Protein AF-A0A7W3QQC9-F1 (afdb_monomer)

Organism: Actinomadura namibiensis (NCBI:txid182080)

Foldseek 3Di:
DDDDDDPPPPPDPDPPQPQDFDLAFAPDDPVLRVQQLVLVVVLCVVLVQDDAWKWWDDDRRSVNDDPQDATEIEGEDEPVSLVVLLVVLLVPPDPPDPVNVVSCCCCPQFQKDWQVSSDDVSVVSCCVRHVVSGSHHYTYIYGHVVGNNNDDDIGTRD

pLDDT: mean 89.12, std 17.31, range [36.44, 98.69]

Mean predicted aligned error: 7.4 Å

Nearest PDB structures (foldseek):
  8xeh-assembly1_E  TM=6.217E-01  e=8.148E-02  Legionella pneumophila
  7bxo-assembly1_A  TM=5.632E-01  e=8.148E-02  Shewanella oneidensis MR-1
  5lpa-assembly1_A  TM=5.806E-01  e=2.074E-01  Salmonella enterica subsp. enterica serovar Typhimurium
  5luh-assembly1_A  TM=5.788E-01  e=4.662E-01  Salmonella enterica subsp. enterica serovar Typhimurium
  3jz0-assembly1_B  TM=4.816E-01  e=1.431E+00  Enterococcus faecium

Radius of gyration: 20.08 Å; Cα contacts (8 Å, |Δi|>4): 225; chains: 1; bounding box: 39×51×70 Å

Solvent-accessible surface area (backbone atoms only — not comparable to full-atom values): 9165 Å² total; per-residue (Å²): 138,87,80,88,75,81,97,77,84,75,84,65,89,66,79,78,81,78,55,67,74,41,94,60,42,61,86,51,54,74,68,50,44,57,51,43,49,52,31,53,57,47,45,40,59,76,62,69,50,79,84,57,53,40,29,35,32,62,43,20,29,47,67,70,49,56,95,88,45,55,45,38,36,36,39,34,24,52,69,68,64,41,49,58,50,49,50,61,32,48,75,75,34,60,86,91,35,71,65,35,55,52,50,52,47,33,44,72,71,33,25,38,47,47,47,75,56,66,36,70,67,46,47,51,50,44,38,67,51,42,48,78,60,42,93,47,54,71,43,50,31,40,30,24,63,81,24,77,68,56,66,80,79,65,43,76,60,126

Structure (mmCIF, N/CA/C/O backbone):
data_AF-A0A7W3QQC9-F1
#
_entry.id   AF-A0A7W3QQC9-F1
#
loop_
_atom_site.group_PDB
_atom_site.id
_atom_site.type_symbol
_atom_site.label_atom_id
_atom_site.label_alt_id
_atom_site.label_comp_id
_atom_site.label_asym_id
_atom_site.label_entity_id
_atom_site.label_seq_id
_atom_site.pdbx_PDB_ins_code
_atom_site.Cartn_x
_atom_site.Cartn_y
_atom_site.Cartn_z
_atom_site.occupancy
_atom_site.B_iso_or_equiv
_atom_site.auth_seq_id
_atom_site.auth_comp_id
_atom_site.auth_asym_id
_atom_site.auth_atom_id
_atom_site.pdbx_PDB_model_num
ATOM 1 N N . MET A 1 1 ? 13.550 -39.881 53.789 1.00 38.78 1 MET A N 1
ATOM 2 C CA . MET A 1 1 ? 13.763 -38.432 53.573 1.00 38.78 1 MET A CA 1
ATOM 3 C C . MET A 1 1 ? 13.268 -38.068 52.181 1.00 38.78 1 MET A C 1
ATOM 5 O O . MET A 1 1 ? 13.975 -38.292 51.209 1.00 38.78 1 MET A O 1
ATOM 9 N N . GLY A 1 2 ? 12.021 -37.604 52.074 1.00 42.19 2 GLY A N 1
ATOM 10 C CA . GLY A 1 2 ? 11.450 -37.128 50.814 1.00 42.19 2 GLY A CA 1
ATOM 11 C C . GLY A 1 2 ? 11.722 -35.637 50.660 1.00 42.19 2 GLY A C 1
ATOM 12 O O . GLY A 1 2 ? 11.181 -34.845 51.427 1.00 42.19 2 GLY A O 1
ATOM 13 N N . LEU A 1 3 ? 12.566 -35.256 49.700 1.00 42.38 3 LEU A N 1
ATOM 14 C CA . LEU A 1 3 ? 12.753 -33.853 49.344 1.00 42.38 3 LEU A CA 1
ATOM 15 C C . LEU A 1 3 ? 11.785 -33.476 48.221 1.00 42.38 3 LEU A C 1
ATOM 17 O O . LEU A 1 3 ? 11.959 -33.851 47.061 1.00 42.38 3 LEU A O 1
ATOM 21 N N . PHE A 1 4 ? 10.779 -32.697 48.607 1.00 43.56 4 PHE A N 1
ATOM 22 C CA . PHE A 1 4 ? 10.039 -31.782 47.747 1.00 43.56 4 PHE A CA 1
ATOM 23 C C . PHE A 1 4 ? 11.001 -31.022 46.815 1.00 43.56 4 PHE A C 1
ATOM 25 O O . PHE A 1 4 ? 11.953 -30.393 47.277 1.00 43.56 4 PHE A O 1
ATOM 32 N N . ARG A 1 5 ? 10.721 -31.018 45.507 1.00 42.25 5 ARG A N 1
ATOM 33 C CA . ARG A 1 5 ? 11.266 -30.025 44.568 1.00 42.25 5 ARG A CA 1
ATOM 34 C C . ARG A 1 5 ? 10.088 -29.277 43.925 1.00 42.25 5 ARG A C 1
ATOM 36 O O . ARG A 1 5 ? 9.126 -29.928 43.520 1.00 42.25 5 ARG A O 1
ATOM 43 N N . PRO A 1 6 ? 10.116 -27.933 43.887 1.00 40.28 6 PRO A N 1
ATOM 44 C CA . PRO A 1 6 ? 8.939 -27.107 43.627 1.00 40.28 6 PRO A CA 1
ATOM 45 C C . PRO A 1 6 ? 8.485 -27.123 42.158 1.00 40.28 6 PRO A C 1
ATOM 47 O O . PRO A 1 6 ? 9.277 -27.287 41.230 1.00 40.28 6 PRO A O 1
ATOM 50 N N . ILE A 1 7 ? 7.180 -26.903 41.975 1.00 44.91 7 ILE A N 1
ATOM 51 C CA . ILE A 1 7 ? 6.398 -26.897 40.725 1.00 44.91 7 ILE A CA 1
ATOM 52 C C . ILE A 1 7 ? 6.708 -25.639 39.885 1.00 44.91 7 ILE A C 1
ATOM 54 O O . ILE A 1 7 ? 5.836 -24.818 39.625 1.00 44.91 7 ILE A O 1
ATOM 58 N N . ALA A 1 8 ? 7.962 -25.431 39.481 1.00 46.94 8 ALA A N 1
ATOM 59 C CA . ALA A 1 8 ? 8.376 -24.160 38.873 1.00 46.94 8 ALA A CA 1
ATOM 60 C C . ALA A 1 8 ? 9.029 -24.275 37.489 1.00 46.94 8 ALA A C 1
ATOM 62 O O . ALA A 1 8 ? 9.718 -23.351 37.077 1.00 46.94 8 ALA A O 1
ATOM 63 N N . ASN A 1 9 ? 8.833 -25.370 36.743 1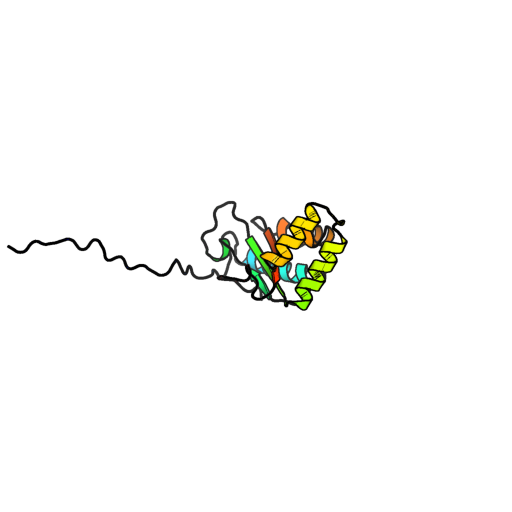.00 44.72 9 ASN A N 1
ATOM 64 C CA . ASN A 1 9 ? 9.452 -25.476 35.413 1.00 44.72 9 ASN A CA 1
ATOM 65 C C . ASN A 1 9 ? 8.639 -26.250 34.364 1.00 44.72 9 ASN A C 1
ATOM 67 O O . ASN A 1 9 ? 9.184 -27.007 33.566 1.00 44.72 9 ASN A O 1
ATOM 71 N N . TRP A 1 10 ? 7.318 -26.052 34.352 1.00 36.44 10 TRP A N 1
ATOM 72 C CA . TRP A 1 10 ? 6.429 -26.649 33.344 1.00 36.44 10 TRP A CA 1
ATOM 73 C C . TRP A 1 10 ? 5.349 -25.685 32.832 1.00 36.44 10 TRP A C 1
ATOM 75 O O . TRP A 1 10 ? 4.243 -26.086 32.469 1.00 36.44 10 TRP A O 1
ATOM 85 N N . LEU A 1 11 ? 5.687 -24.397 32.719 1.00 38.81 11 LEU A N 1
ATOM 86 C CA . LEU A 1 11 ? 5.023 -23.535 31.741 1.00 38.81 11 LEU A CA 1
ATOM 87 C C . LEU A 1 11 ? 5.494 -23.981 30.357 1.00 38.81 11 LEU A C 1
ATOM 89 O O . LEU A 1 11 ? 6.501 -23.525 29.821 1.00 38.81 11 LEU A O 1
ATOM 93 N N . LYS A 1 12 ? 4.757 -24.969 29.842 1.00 42.25 12 LYS A N 1
ATOM 94 C CA . LYS A 1 12 ? 4.678 -25.377 28.444 1.00 42.25 12 LYS A CA 1
ATOM 95 C C . LYS A 1 12 ? 5.072 -24.221 27.529 1.00 42.25 12 LYS A C 1
ATOM 97 O O . LYS A 1 12 ? 4.480 -23.147 27.609 1.00 42.25 12 LYS A O 1
ATOM 102 N N . LYS A 1 13 ? 5.996 -24.504 26.606 1.00 44.00 13 LYS A N 1
ATOM 103 C CA . LYS A 1 13 ? 6.090 -23.841 25.302 1.00 44.00 13 LYS A CA 1
ATOM 104 C C . LYS A 1 13 ? 4.676 -23.728 24.727 1.00 44.00 13 LYS A C 1
ATOM 106 O O . LYS A 1 13 ? 4.177 -24.664 24.105 1.00 44.00 13 LYS A O 1
ATOM 111 N N . MET A 1 14 ? 4.004 -22.617 25.004 1.00 40.38 14 MET A N 1
ATOM 112 C CA . MET A 1 14 ? 2.775 -22.271 24.321 1.00 40.38 14 MET A CA 1
ATOM 113 C C . MET A 1 14 ? 3.169 -21.888 22.893 1.00 40.38 14 MET A C 1
ATOM 115 O O . MET A 1 14 ? 4.168 -21.186 22.712 1.00 40.38 14 MET A O 1
ATOM 119 N N . PRO A 1 15 ? 2.445 -22.358 21.865 1.00 44.75 15 PRO A N 1
ATOM 120 C CA . PRO A 1 15 ? 2.619 -21.824 20.525 1.00 44.75 15 PRO A CA 1
ATOM 121 C C . PRO A 1 15 ? 2.429 -20.306 20.584 1.00 44.75 15 PRO A C 1
ATOM 123 O O . PRO A 1 15 ? 1.501 -19.831 21.240 1.00 44.75 15 PRO A O 1
ATOM 126 N N . ALA A 1 16 ? 3.340 -19.577 19.937 1.00 48.81 16 ALA A N 1
ATOM 127 C CA . ALA A 1 16 ? 3.358 -18.122 19.869 1.00 48.81 16 ALA A CA 1
ATOM 128 C C . ALA A 1 16 ? 1.940 -17.557 19.660 1.00 48.81 16 ALA A C 1
ATOM 130 O O . ALA A 1 16 ? 1.253 -17.918 18.701 1.00 48.81 16 ALA A O 1
ATOM 131 N N . ASP A 1 17 ? 1.494 -16.778 20.647 1.00 44.72 17 ASP A N 1
ATOM 132 C CA . ASP A 1 17 ? 0.549 -15.666 20.536 1.00 44.72 17 ASP A CA 1
ATOM 133 C C . ASP A 1 17 ? -0.374 -15.647 19.299 1.00 44.72 17 ASP A C 1
ATOM 135 O O . ASP A 1 17 ? -0.351 -14.744 18.461 1.00 44.72 17 ASP A O 1
ATOM 139 N N . ARG A 1 18 ? -1.314 -16.592 19.208 1.00 52.75 18 ARG A N 1
ATOM 140 C CA . ARG A 1 18 ? -2.461 -16.430 18.302 1.00 52.75 18 ARG A CA 1
ATOM 141 C C . ARG A 1 18 ? -3.423 -15.392 18.878 1.00 52.75 18 ARG A C 1
ATOM 143 O O . ARG A 1 18 ? -4.520 -15.730 19.314 1.00 52.75 18 ARG A O 1
ATOM 150 N N . HIS A 1 19 ? -3.015 -14.124 18.894 1.00 55.09 19 HIS A N 1
ATOM 151 C CA . HIS A 1 19 ? -3.941 -13.027 19.129 1.00 55.09 19 HIS A CA 1
ATOM 152 C C . HIS A 1 19 ? -5.049 -13.111 18.067 1.00 55.09 19 HIS A C 1
ATOM 154 O O . HIS A 1 19 ? -4.739 -13.135 16.869 1.00 55.09 19 HIS A O 1
ATOM 160 N N . PRO A 1 20 ? -6.330 -13.206 18.467 1.00 68.50 20 PRO A N 1
ATOM 161 C CA . PRO A 1 20 ? -7.421 -13.282 17.510 1.00 68.50 20 PRO A CA 1
ATOM 162 C C . PRO A 1 20 ? -7.431 -12.012 16.656 1.00 68.50 20 PRO A C 1
ATOM 164 O O . PRO A 1 20 ? -7.308 -10.900 17.172 1.00 68.50 20 PRO A O 1
ATOM 167 N N . VAL A 1 21 ? -7.575 -12.182 15.339 1.00 78.69 21 VAL A N 1
ATOM 168 C CA . VAL A 1 21 ? -7.693 -11.056 14.405 1.00 78.69 21 VAL A CA 1
ATOM 169 C C . VAL A 1 21 ? -8.901 -10.220 14.799 1.00 78.69 21 VAL A C 1
ATOM 171 O O . VAL A 1 21 ? -10.026 -10.719 14.878 1.00 78.69 21 VAL A O 1
ATOM 174 N N . ARG A 1 22 ? -8.671 -8.933 15.053 1.00 87.19 22 ARG A N 1
ATOM 175 C CA . ARG A 1 22 ? -9.739 -7.997 15.396 1.00 87.19 22 ARG A CA 1
ATOM 176 C C . ARG A 1 22 ? -10.629 -7.761 14.182 1.00 87.19 22 ARG A C 1
ATOM 178 O O . ARG A 1 22 ? -10.132 -7.594 13.073 1.00 87.19 22 ARG A O 1
ATOM 185 N N . ARG A 1 23 ? -11.941 -7.648 14.409 1.00 89.44 23 ARG A N 1
ATOM 186 C CA . ARG A 1 23 ? -12.896 -7.206 13.373 1.00 89.44 23 ARG A CA 1
ATOM 187 C C . ARG A 1 23 ? -12.741 -5.723 13.031 1.00 89.44 23 ARG A C 1
ATOM 189 O O . ARG A 1 23 ? -12.987 -5.339 11.896 1.00 89.44 23 ARG A O 1
ATOM 196 N N . VAL A 1 24 ? -12.319 -4.918 14.008 1.00 94.19 24 VAL A N 1
ATOM 197 C CA . VAL A 1 24 ? -12.005 -3.493 13.852 1.00 94.19 24 VAL A CA 1
ATOM 198 C C . VAL A 1 24 ? -10.548 -3.265 14.259 1.00 94.19 24 VAL A C 1
ATOM 200 O O . VAL A 1 24 ? -10.174 -3.614 15.391 1.00 94.19 24 VAL A O 1
ATOM 203 N N . PRO A 1 25 ? -9.710 -2.697 13.374 1.00 94.94 25 PRO A N 1
ATOM 204 C CA . PRO A 1 25 ? -8.321 -2.397 13.695 1.00 94.94 25 PRO A CA 1
ATOM 205 C C . PRO A 1 25 ? -8.204 -1.488 14.921 1.00 94.94 25 PRO A C 1
ATOM 207 O O . PRO A 1 25 ? -8.984 -0.555 15.105 1.00 94.94 25 PRO A O 1
ATOM 210 N N . GLN A 1 26 ? -7.208 -1.746 15.766 1.00 95.19 26 GLN A N 1
ATOM 211 C CA . GLN A 1 26 ? -6.907 -0.899 16.917 1.00 95.19 26 GLN A CA 1
ATOM 212 C C . GLN A 1 26 ? -6.734 0.564 16.479 1.00 95.19 26 GLN A C 1
ATOM 214 O O . GLN A 1 26 ? -5.994 0.843 15.533 1.00 95.19 26 GLN A O 1
ATOM 219 N N . GLY A 1 27 ? -7.387 1.487 17.189 1.00 94.25 27 GLY A N 1
ATOM 220 C CA . GLY A 1 27 ? -7.383 2.923 16.885 1.00 94.25 27 GLY A CA 1
ATOM 221 C C . GLY A 1 27 ? -8.516 3.396 15.971 1.00 94.25 27 GLY A C 1
ATOM 222 O O . GLY A 1 27 ? -8.580 4.586 15.701 1.00 94.25 27 GLY A O 1
ATOM 223 N N . PHE A 1 28 ? -9.400 2.502 15.518 1.00 96.00 28 PHE A N 1
ATOM 224 C CA . PHE A 1 28 ? -10.612 2.856 14.779 1.00 96.00 28 PHE A CA 1
ATOM 225 C C . PHE A 1 28 ? -11.861 2.560 15.608 1.00 96.00 28 PHE A C 1
ATOM 227 O O . PHE A 1 28 ? -11.940 1.543 16.299 1.00 96.00 28 PHE A O 1
ATOM 234 N N . THR A 1 29 ? -12.874 3.405 15.458 1.00 96.00 29 THR A N 1
ATOM 235 C CA . THR A 1 29 ? -14.272 3.070 15.753 1.00 96.00 29 THR A CA 1
ATOM 236 C C . THR A 1 29 ? -14.891 2.256 14.607 1.00 96.00 29 THR A C 1
ATOM 238 O O . THR A 1 29 ? -14.421 2.297 13.466 1.00 96.00 29 THR A O 1
ATOM 241 N N . ASP A 1 30 ? -16.014 1.571 14.853 1.00 95.62 30 ASP A N 1
ATOM 242 C CA . ASP A 1 30 ? -16.763 0.857 13.802 1.00 95.62 30 ASP A CA 1
ATOM 243 C C . ASP A 1 30 ? -17.188 1.766 12.641 1.00 95.62 30 ASP A C 1
ATOM 245 O O . ASP A 1 30 ? -17.253 1.351 11.480 1.00 95.62 30 ASP A O 1
ATOM 249 N N . ARG A 1 31 ? -17.532 3.025 12.938 1.00 95.69 31 ARG A N 1
ATOM 250 C CA . ARG A 1 31 ? -17.952 3.996 11.921 1.00 95.69 31 ARG A CA 1
ATOM 251 C C . ARG A 1 31 ? -16.775 4.410 11.042 1.00 95.69 31 ARG A C 1
ATOM 253 O O . ARG A 1 31 ? -16.918 4.404 9.817 1.00 95.69 31 ARG A O 1
ATOM 260 N N . GLU A 1 32 ? -15.635 4.734 11.648 1.00 96.38 32 GLU A N 1
ATOM 261 C CA . GLU A 1 32 ? -14.410 5.078 10.920 1.00 96.38 32 GLU A CA 1
ATOM 262 C C . GLU A 1 32 ? -13.938 3.902 10.077 1.00 96.38 32 GLU A C 1
ATOM 264 O O . GLU A 1 32 ? -13.688 4.076 8.887 1.00 96.38 32 GLU A O 1
ATOM 269 N N . PHE A 1 33 ? -13.913 2.690 10.638 1.00 96.31 33 PHE A N 1
ATOM 270 C CA . PHE A 1 33 ? -13.466 1.515 9.901 1.00 96.31 33 PHE A CA 1
ATOM 271 C C . PHE A 1 33 ? -14.381 1.181 8.717 1.00 96.31 33 PHE A C 1
ATOM 273 O O . PHE A 1 33 ? -13.891 0.937 7.617 1.00 96.31 33 PHE A O 1
ATOM 280 N N . ARG A 1 34 ? -15.711 1.257 8.876 1.00 96.00 34 ARG A N 1
ATOM 281 C CA . ARG A 1 34 ? -16.643 1.065 7.749 1.00 96.00 34 ARG A CA 1
ATOM 282 C C . ARG A 1 34 ? -16.423 2.084 6.631 1.00 96.00 34 ARG A C 1
ATOM 284 O O . ARG A 1 34 ? -16.510 1.722 5.459 1.00 96.00 34 ARG A O 1
ATOM 291 N N . LYS A 1 35 ? -16.154 3.351 6.968 1.00 96.56 35 LYS A N 1
ATOM 292 C CA . LYS A 1 35 ? -15.819 4.385 5.973 1.00 96.56 35 LYS A CA 1
ATOM 293 C C . LYS A 1 35 ? -14.477 4.077 5.307 1.00 96.56 35 LYS A C 1
ATOM 295 O O . LYS A 1 35 ? -14.401 4.065 4.083 1.00 96.56 35 LYS A O 1
ATOM 300 N N . PHE A 1 36 ? -13.463 3.757 6.104 1.00 97.00 36 PHE A N 1
ATOM 301 C CA . PHE A 1 36 ? -12.122 3.423 5.643 1.00 97.00 36 PHE A CA 1
ATOM 302 C C . PHE A 1 36 ? -12.134 2.237 4.671 1.00 97.00 36 PHE A C 1
ATOM 304 O O . PHE A 1 36 ? -11.635 2.357 3.557 1.00 97.00 36 PHE A O 1
ATOM 311 N N . ALA A 1 37 ? -12.808 1.137 5.017 1.00 96.88 37 ALA A N 1
ATOM 312 C CA . ALA A 1 37 ? -12.951 -0.045 4.167 1.00 96.88 37 ALA A CA 1
ATOM 313 C C . ALA A 1 37 ? -13.573 0.280 2.793 1.00 96.88 37 ALA A C 1
ATOM 315 O O . ALA A 1 37 ? -13.068 -0.168 1.758 1.00 96.88 37 ALA A O 1
ATOM 316 N N . ARG A 1 38 ? -14.625 1.114 2.759 1.00 97.69 38 ARG A N 1
ATOM 317 C CA . ARG A 1 38 ? -15.218 1.594 1.495 1.00 97.69 38 ARG A CA 1
ATOM 318 C C . ARG A 1 38 ? -14.221 2.406 0.673 1.00 97.69 38 ARG A C 1
ATOM 320 O O . ARG A 1 38 ? -14.124 2.187 -0.536 1.00 97.69 38 ARG A O 1
ATOM 327 N N . ASN A 1 39 ? -13.464 3.287 1.321 1.00 98.19 39 ASN A N 1
ATOM 328 C CA . ASN A 1 39 ? -12.469 4.122 0.657 1.00 98.19 39 ASN A CA 1
ATOM 329 C C . ASN A 1 39 ? -11.298 3.296 0.101 1.00 98.19 39 ASN A C 1
ATOM 331 O O . ASN A 1 39 ? -10.811 3.617 -0.977 1.00 98.19 39 ASN A O 1
ATOM 335 N N . ILE A 1 40 ? -10.887 2.196 0.751 1.00 98.12 40 ILE A N 1
ATOM 336 C CA . ILE A 1 40 ? -9.863 1.283 0.202 1.00 98.12 40 ILE A CA 1
ATOM 337 C C . ILE A 1 40 ? -10.349 0.671 -1.117 1.00 98.12 40 ILE A C 1
ATOM 339 O O . ILE A 1 40 ? -9.627 0.677 -2.115 1.00 98.12 40 ILE A O 1
ATOM 343 N N . ARG A 1 41 ? -11.597 0.187 -1.154 1.00 98.00 41 ARG A N 1
ATOM 344 C CA . ARG A 1 41 ? -12.190 -0.358 -2.387 1.00 98.00 41 ARG A CA 1
ATOM 345 C C . ARG A 1 41 ? -12.324 0.710 -3.467 1.00 98.00 41 ARG A C 1
ATOM 347 O O . ARG A 1 41 ? -12.117 0.427 -4.643 1.00 98.00 41 ARG A O 1
ATOM 354 N N . GLN A 1 42 ? -12.689 1.931 -3.085 1.00 98.00 42 GLN A N 1
ATOM 355 C CA . GLN A 1 42 ? -12.755 3.059 -4.010 1.00 98.00 42 GLN A CA 1
ATOM 356 C C . GLN A 1 42 ? -11.378 3.400 -4.582 1.00 98.00 42 GLN A C 1
ATOM 358 O O . GLN A 1 42 ? -11.273 3.565 -5.794 1.00 98.00 42 GLN A O 1
ATOM 363 N N . LEU A 1 43 ? -10.335 3.429 -3.747 1.00 98.31 43 LEU A N 1
ATOM 364 C CA . LEU A 1 43 ? -8.959 3.667 -4.173 1.00 98.31 43 LEU A CA 1
ATOM 365 C C . LEU A 1 43 ? -8.512 2.627 -5.201 1.00 98.31 43 LEU A C 1
ATOM 367 O O . LEU A 1 43 ? -8.012 3.013 -6.250 1.00 98.31 43 LEU A O 1
ATOM 371 N N . GLN A 1 44 ? -8.735 1.332 -4.943 1.00 98.19 44 GLN A N 1
ATOM 372 C CA . GLN A 1 44 ? -8.398 0.269 -5.898 1.00 98.19 44 GLN A CA 1
ATOM 373 C C . GLN A 1 44 ? -9.024 0.533 -7.275 1.00 98.19 44 GLN A C 1
ATOM 375 O O . GLN A 1 44 ? -8.326 0.473 -8.286 1.00 98.19 44 GLN A O 1
ATOM 380 N N . ARG A 1 45 ? -10.325 0.860 -7.307 1.00 97.88 45 ARG A N 1
ATOM 381 C CA . ARG A 1 45 ? -11.050 1.129 -8.557 1.00 97.88 45 ARG A CA 1
ATOM 382 C C . ARG A 1 45 ? -10.545 2.388 -9.260 1.00 97.88 45 ARG A C 1
ATOM 384 O O . ARG A 1 45 ? -10.249 2.330 -10.446 1.00 97.88 45 ARG A O 1
ATOM 391 N N . GLN A 1 46 ? -10.441 3.509 -8.545 1.00 98.31 46 GLN A N 1
ATOM 392 C CA . GLN A 1 46 ? -10.056 4.797 -9.137 1.00 98.31 46 GLN A CA 1
ATOM 393 C C . GLN A 1 46 ? -8.598 4.825 -9.600 1.00 98.31 46 GLN A C 1
ATOM 395 O O . GLN A 1 46 ? -8.286 5.467 -10.595 1.00 98.31 46 GLN A O 1
ATOM 400 N N . ALA A 1 47 ? -7.716 4.094 -8.920 1.00 97.56 47 ALA A N 1
ATOM 401 C CA . ALA A 1 47 ? -6.327 3.950 -9.331 1.00 97.56 47 ALA A CA 1
ATOM 402 C C . ALA A 1 47 ? -6.120 2.952 -10.486 1.00 97.56 47 ALA A C 1
ATOM 404 O O . ALA A 1 47 ? -4.981 2.744 -10.903 1.00 97.56 47 ALA A O 1
ATOM 405 N N . GLY A 1 48 ? -7.178 2.286 -10.968 1.00 97.31 48 GLY A N 1
ATOM 406 C CA . GLY A 1 48 ? -7.063 1.264 -12.010 1.00 97.31 48 GLY A CA 1
ATOM 407 C C . GLY A 1 48 ? -6.201 0.069 -11.591 1.00 97.31 48 GLY A C 1
ATOM 408 O O . GLY A 1 48 ? -5.529 -0.539 -12.428 1.00 97.31 48 GLY A O 1
ATOM 409 N N . LEU A 1 49 ? -6.173 -0.253 -10.291 1.00 97.88 49 LEU A N 1
ATOM 410 C CA . LEU A 1 49 ? -5.478 -1.438 -9.800 1.00 97.88 49 LEU A CA 1
ATOM 411 C C . LEU A 1 49 ? -6.256 -2.705 -10.201 1.00 97.88 49 LEU A C 1
ATOM 413 O O . LEU A 1 49 ? -7.489 -2.679 -10.259 1.00 97.88 49 LEU A O 1
ATOM 417 N N . PRO A 1 50 ? -5.561 -3.824 -10.465 1.00 97.38 50 PRO A N 1
ATOM 418 C CA . PRO A 1 50 ? -6.201 -5.081 -10.833 1.00 97.38 50 PRO A CA 1
ATOM 419 C C . PRO A 1 50 ? -7.130 -5.590 -9.726 1.00 97.38 50 PRO A C 1
ATOM 421 O O . PRO A 1 50 ? -7.026 -5.210 -8.550 1.00 97.38 50 PRO A O 1
ATOM 424 N N . LYS A 1 51 ? -8.037 -6.495 -10.106 1.00 96.00 51 LYS A N 1
ATOM 425 C CA . LYS A 1 51 ? -8.825 -7.253 -9.131 1.00 96.00 51 LYS A CA 1
ATOM 426 C C . LYS A 1 51 ? -7.879 -8.102 -8.280 1.00 96.00 51 LYS A C 1
ATOM 428 O O . LYS A 1 51 ? -6.884 -8.629 -8.760 1.00 96.00 51 LYS A O 1
ATOM 433 N N . GLY A 1 52 ? -8.199 -8.225 -7.003 1.00 96.06 52 GLY A N 1
ATOM 434 C CA . GLY A 1 52 ? -7.373 -8.936 -6.041 1.00 96.06 52 GLY A CA 1
ATOM 435 C C . GLY A 1 52 ? -7.981 -8.856 -4.653 1.00 96.06 52 GLY A C 1
ATOM 436 O O . GLY A 1 52 ? -9.001 -8.192 -4.453 1.00 96.06 52 GLY A O 1
ATOM 437 N N . ASP A 1 53 ? -7.339 -9.519 -3.699 1.00 96.62 53 ASP A N 1
ATOM 438 C CA . ASP A 1 53 ? -7.846 -9.584 -2.333 1.00 96.62 53 ASP A CA 1
ATOM 439 C C . ASP A 1 53 ? -7.297 -8.398 -1.548 1.00 96.62 53 ASP A C 1
ATOM 441 O O . ASP A 1 53 ? -6.104 -8.349 -1.233 1.00 96.62 53 ASP A O 1
ATOM 445 N N . LEU A 1 54 ? -8.168 -7.442 -1.232 1.00 97.75 54 LEU A N 1
ATOM 446 C CA . LEU A 1 54 ? -7.844 -6.363 -0.310 1.00 97.75 54 LEU A CA 1
ATOM 447 C C . LEU A 1 54 ? -7.87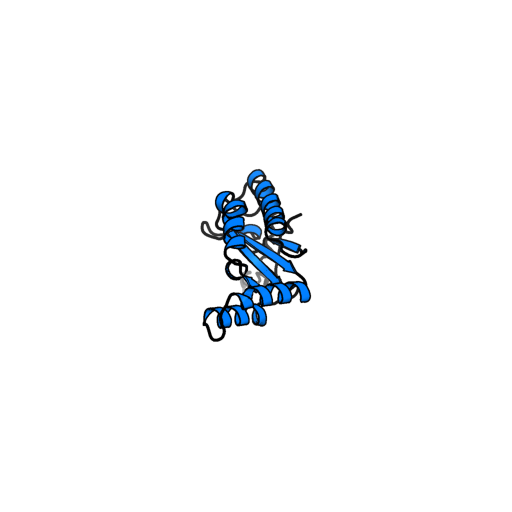9 -6.893 1.120 1.00 97.75 54 LEU A C 1
ATOM 449 O O . LEU A 1 54 ? -8.896 -7.411 1.583 1.00 97.75 54 LEU A O 1
ATOM 453 N N . ILE A 1 55 ? -6.769 -6.735 1.826 1.00 97.12 55 ILE A N 1
ATOM 454 C CA . ILE A 1 55 ? -6.631 -7.142 3.218 1.00 97.12 55 ILE A CA 1
ATOM 455 C C . ILE A 1 55 ? -5.984 -6.040 4.049 1.00 97.12 55 ILE A C 1
ATOM 457 O O . ILE A 1 55 ? -5.222 -5.213 3.546 1.00 97.12 55 ILE A O 1
ATOM 461 N N . LEU A 1 56 ? -6.252 -6.083 5.348 1.00 96.50 56 LEU A N 1
ATOM 462 C CA . LEU A 1 56 ? -5.430 -5.439 6.359 1.00 96.50 56 LEU A CA 1
ATOM 463 C C . LEU A 1 56 ? -4.539 -6.471 7.030 1.00 96.50 56 LEU A C 1
ATOM 465 O O . LEU A 1 56 ? -4.943 -7.619 7.228 1.00 96.50 56 LEU A O 1
ATOM 469 N N . HIS A 1 57 ? -3.347 -6.045 7.421 1.00 93.31 57 HIS A N 1
ATOM 470 C CA . HIS A 1 57 ? -2.416 -6.856 8.194 1.00 93.31 57 HIS A CA 1
ATOM 471 C C . HIS A 1 57 ? -1.669 -5.999 9.227 1.00 93.31 57 HIS A C 1
ATOM 473 O O . HIS A 1 57 ? -2.062 -4.867 9.512 1.00 93.31 57 HIS A O 1
ATOM 479 N N . GLY A 1 58 ? -0.653 -6.574 9.869 1.00 91.12 58 GLY A N 1
ATOM 480 C CA . GLY A 1 58 ? 0.179 -5.852 10.829 1.00 91.12 58 GLY A CA 1
ATOM 481 C C . GLY A 1 58 ? -0.391 -5.775 12.248 1.00 91.12 58 GLY A C 1
ATOM 482 O O . GLY A 1 58 ? -1.292 -6.517 12.650 1.00 91.12 58 GLY A O 1
ATOM 483 N N . SER A 1 59 ? 0.201 -4.904 13.062 1.00 93.38 59 SER A N 1
ATOM 484 C CA . SER A 1 59 ? -0.015 -4.871 14.515 1.00 93.38 59 SER A CA 1
ATOM 485 C C . SER A 1 59 ? -1.417 -4.402 14.913 1.00 93.38 59 SER A C 1
ATOM 487 O O . SER A 1 59 ? -1.965 -4.883 15.905 1.00 93.38 59 SER A O 1
ATOM 489 N N . ARG A 1 60 ? -2.052 -3.520 14.126 1.00 94.50 60 ARG A N 1
ATOM 490 C CA . ARG A 1 60 ? -3.382 -2.968 14.455 1.00 94.50 60 ARG A CA 1
ATOM 491 C C . ARG A 1 60 ? -4.499 -3.999 14.374 1.00 94.50 60 ARG A C 1
ATOM 493 O O . ARG A 1 60 ? -5.416 -3.943 15.191 1.00 94.50 60 ARG A O 1
ATOM 500 N N . ILE A 1 61 ? -4.418 -4.962 13.455 1.00 94.38 61 ILE A N 1
ATOM 501 C CA . ILE A 1 61 ? -5.380 -6.075 13.417 1.00 94.38 61 ILE A CA 1
ATOM 502 C C . ILE A 1 61 ? -5.068 -7.153 14.461 1.00 94.38 61 ILE A C 1
ATOM 504 O O . ILE A 1 61 ? -5.982 -7.845 14.898 1.00 94.38 61 ILE A O 1
ATOM 508 N N . LYS A 1 62 ? -3.803 -7.275 14.890 1.00 92.00 62 LYS A N 1
ATOM 509 C CA . LYS A 1 62 ? -3.385 -8.168 15.983 1.00 92.00 62 LYS A CA 1
ATOM 510 C C . LYS A 1 62 ? -3.712 -7.593 17.366 1.00 92.00 62 LYS A C 1
ATOM 512 O O . LYS A 1 62 ? -3.749 -8.333 18.338 1.00 92.00 62 LYS A O 1
ATOM 517 N N . GLY A 1 63 ? -3.957 -6.283 17.461 1.00 91.00 63 GLY A N 1
ATOM 518 C CA . GLY A 1 63 ? -4.182 -5.585 18.731 1.00 91.00 63 GLY A CA 1
ATOM 519 C C . GLY A 1 63 ? -2.905 -5.310 19.526 1.00 91.00 63 GLY A C 1
ATOM 520 O O . GLY A 1 63 ? -2.983 -5.048 20.720 1.00 91.00 63 GLY A O 1
ATOM 521 N N . THR A 1 64 ? -1.742 -5.379 18.876 1.00 92.81 64 THR A N 1
ATOM 522 C CA . THR A 1 64 ? -0.422 -5.148 19.485 1.00 92.81 64 THR A CA 1
ATOM 523 C C . THR A 1 64 ? 0.211 -3.838 19.012 1.00 92.81 64 THR A C 1
ATOM 525 O O . THR A 1 64 ? 1.416 -3.624 19.155 1.00 92.81 64 THR A O 1
ATOM 528 N N . ALA A 1 65 ? -0.582 -2.953 18.400 1.00 93.19 65 ALA A N 1
ATOM 529 C CA . ALA A 1 65 ? -0.092 -1.696 17.864 1.00 93.19 65 ALA A CA 1
ATOM 530 C C . ALA A 1 65 ? 0.259 -0.717 18.984 1.00 93.19 65 ALA A C 1
ATOM 532 O O . ALA A 1 65 ? -0.490 -0.535 19.946 1.00 93.19 65 ALA A O 1
ATOM 533 N N . ARG A 1 66 ? 1.399 -0.046 18.815 1.00 94.00 66 ARG A N 1
ATOM 534 C CA . ARG A 1 66 ? 1.785 1.107 19.631 1.00 94.00 66 ARG A CA 1
ATOM 535 C C . ARG A 1 66 ? 1.052 2.347 19.119 1.00 94.00 66 ARG A C 1
ATOM 537 O O . ARG A 1 66 ? 0.543 2.355 17.998 1.00 94.00 66 ARG A O 1
ATOM 544 N N . THR A 1 67 ? 1.057 3.420 19.907 1.00 89.62 67 THR A N 1
ATOM 545 C CA . THR A 1 67 ? 0.384 4.690 19.579 1.00 89.62 67 THR A CA 1
ATOM 546 C C . THR A 1 67 ? 0.703 5.178 18.161 1.00 89.62 67 THR A C 1
ATOM 548 O O . THR A 1 67 ? -0.207 5.494 17.400 1.00 89.62 67 THR A O 1
ATOM 551 N N . ASN A 1 68 ? 1.979 5.117 17.767 1.00 91.31 68 ASN A N 1
ATOM 552 C CA . ASN A 1 68 ? 2.467 5.609 16.474 1.00 91.31 68 ASN A CA 1
ATOM 553 C C . ASN A 1 68 ? 2.543 4.536 15.374 1.00 91.31 68 ASN A C 1
ATOM 555 O O . ASN A 1 68 ? 3.167 4.779 14.347 1.00 91.31 68 ASN A O 1
ATOM 559 N N . SER A 1 69 ? 1.984 3.341 15.587 1.00 95.19 69 SER A N 1
ATOM 560 C CA . SER A 1 69 ? 1.981 2.292 14.562 1.00 95.19 69 SER A CA 1
ATOM 561 C C . SER A 1 69 ? 1.095 2.669 13.374 1.00 95.19 69 SER A C 1
ATOM 563 O O . SER A 1 69 ? 0.065 3.323 13.534 1.00 95.19 69 SER A O 1
ATOM 565 N N . ASP A 1 70 ? 1.439 2.193 12.188 1.00 96.50 70 ASP A N 1
ATOM 566 C CA . ASP A 1 70 ? 0.644 2.436 10.987 1.00 96.50 70 ASP A CA 1
ATOM 567 C C . ASP A 1 70 ? -0.497 1.405 10.866 1.00 96.50 70 ASP A C 1
ATOM 569 O O . ASP A 1 70 ? -0.564 0.434 11.628 1.00 96.50 70 ASP A O 1
ATOM 573 N N . ILE A 1 71 ? -1.438 1.641 9.949 1.00 96.56 71 ILE A N 1
ATOM 574 C CA . ILE A 1 71 ? -2.348 0.614 9.435 1.00 96.56 71 ILE A CA 1
ATOM 575 C C . ILE A 1 71 ? -1.841 0.125 8.081 1.00 96.56 71 ILE A C 1
ATOM 577 O O . ILE A 1 71 ? -1.718 0.904 7.136 1.00 96.56 71 ILE A O 1
ATOM 581 N N . ASP A 1 72 ? -1.567 -1.172 7.995 1.00 96.75 72 ASP A N 1
ATOM 582 C CA . ASP A 1 72 ? -1.015 -1.786 6.796 1.00 96.75 72 ASP A CA 1
ATOM 583 C C . ASP A 1 72 ? -2.136 -2.377 5.933 1.00 96.75 72 ASP A C 1
ATOM 585 O O . ASP A 1 72 ? -2.927 -3.212 6.387 1.00 96.75 72 ASP A O 1
ATOM 589 N N . ILE A 1 73 ? -2.195 -1.941 4.677 1.00 97.88 73 ILE A N 1
ATOM 590 C CA . ILE A 1 73 ? -3.110 -2.426 3.645 1.00 97.88 73 ILE A CA 1
ATOM 591 C C . ILE A 1 73 ? -2.296 -3.174 2.592 1.00 97.88 73 ILE A C 1
ATOM 593 O O . ILE A 1 73 ? -1.302 -2.654 2.072 1.00 97.88 73 ILE A O 1
ATOM 597 N N . ALA A 1 74 ? -2.775 -4.354 2.205 1.00 97.75 74 ALA A N 1
ATOM 598 C CA . ALA A 1 74 ? -2.243 -5.084 1.068 1.00 97.75 74 ALA A CA 1
ATOM 599 C C . ALA A 1 74 ? -3.340 -5.422 0.052 1.00 97.75 74 ALA A C 1
ATOM 601 O O . ALA A 1 74 ? -4.410 -5.913 0.409 1.00 97.75 74 ALA A O 1
ATOM 602 N N . LEU A 1 75 ? -3.049 -5.189 -1.228 1.00 98.44 75 LEU A N 1
ATOM 603 C CA . LEU A 1 75 ? -3.789 -5.769 -2.346 1.00 98.44 75 LEU A CA 1
ATOM 604 C C . LEU A 1 75 ? -3.029 -7.002 -2.838 1.00 98.44 75 LEU A C 1
ATOM 606 O O . LEU A 1 75 ? -1.940 -6.871 -3.394 1.00 98.44 75 LEU A O 1
ATOM 610 N N . ARG A 1 76 ? -3.590 -8.195 -2.644 1.00 98.00 76 ARG A N 1
ATOM 611 C CA . ARG A 1 76 ? -2.968 -9.451 -3.081 1.00 98.00 76 ARG A CA 1
ATOM 612 C C . ARG A 1 76 ? -3.425 -9.816 -4.481 1.00 98.00 76 ARG A C 1
ATOM 614 O O . ARG A 1 76 ? -4.623 -9.986 -4.716 1.00 98.00 76 ARG A O 1
ATOM 621 N N . VAL A 1 77 ? -2.476 -9.973 -5.390 1.00 98.56 77 VAL A N 1
ATOM 622 C CA . VAL A 1 77 ? -2.736 -10.216 -6.815 1.00 98.56 77 VAL A CA 1
ATOM 623 C C . VAL A 1 77 ? -1.982 -11.447 -7.297 1.00 98.56 77 VAL A C 1
ATOM 625 O O . VAL A 1 77 ? -1.030 -11.904 -6.659 1.00 98.56 77 VAL A O 1
ATOM 628 N N . ASP A 1 78 ? -2.426 -12.008 -8.416 1.00 98.38 78 ASP A N 1
ATOM 629 C CA . ASP A 1 78 ? -1.708 -13.107 -9.046 1.00 98.38 78 ASP A CA 1
ATOM 630 C C . ASP A 1 78 ? -0.365 -12.651 -9.645 1.00 98.38 78 ASP A C 1
ATOM 632 O O . ASP A 1 78 ? -0.033 -11.463 -9.710 1.00 98.38 78 ASP A O 1
ATOM 636 N N . ARG A 1 79 ? 0.429 -13.631 -10.084 1.00 98.06 79 ARG A N 1
ATOM 637 C CA . ARG A 1 79 ? 1.747 -13.400 -10.679 1.00 98.06 79 ARG A CA 1
ATOM 638 C C . ARG A 1 79 ? 1.691 -12.473 -11.891 1.00 98.06 79 ARG A C 1
ATOM 640 O O . ARG A 1 79 ? 2.552 -11.607 -12.019 1.00 98.06 79 ARG A O 1
ATOM 647 N N . ARG A 1 80 ? 0.716 -12.662 -12.778 1.00 98.12 80 ARG A N 1
ATOM 648 C CA . ARG A 1 80 ? 0.619 -11.903 -14.026 1.00 98.12 80 ARG A CA 1
ATOM 649 C C . ARG A 1 80 ? 0.358 -10.433 -13.719 1.00 98.12 80 ARG A C 1
ATOM 651 O O . ARG A 1 80 ? 1.103 -9.563 -14.161 1.00 98.12 80 ARG A O 1
ATOM 658 N 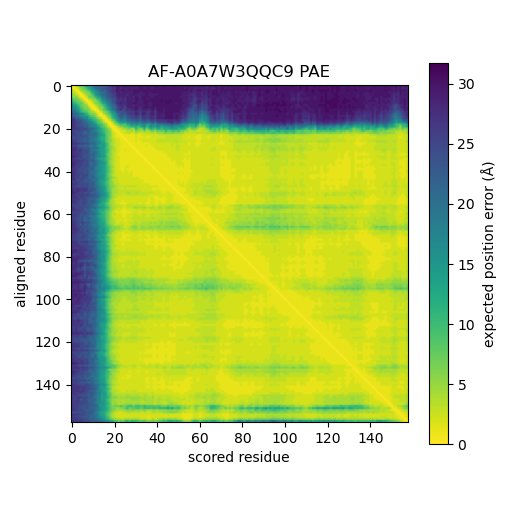N . ASP A 1 81 ? -0.656 -10.162 -12.911 1.00 98.56 81 ASP A N 1
ATOM 659 C CA . ASP A 1 81 ? -1.068 -8.808 -12.566 1.00 98.56 81 ASP A CA 1
ATOM 660 C C . ASP A 1 81 ? 0.000 -8.094 -11.722 1.00 98.56 81 ASP A C 1
ATOM 662 O O . ASP A 1 81 ? 0.239 -6.896 -11.911 1.00 98.56 81 ASP A O 1
ATOM 666 N N . PHE A 1 82 ? 0.708 -8.833 -10.857 1.00 98.69 82 PHE A N 1
ATOM 667 C CA . PHE A 1 82 ? 1.867 -8.321 -10.127 1.00 98.69 82 PHE A CA 1
ATOM 668 C C . PHE A 1 82 ? 2.970 -7.838 -11.075 1.00 98.69 82 PHE A C 1
ATOM 670 O O . PHE A 1 82 ? 3.392 -6.685 -10.988 1.00 98.69 82 PHE A O 1
ATOM 677 N N . PHE A 1 83 ? 3.435 -8.689 -11.996 1.00 98.19 83 PHE A N 1
ATOM 678 C CA . PHE A 1 83 ? 4.541 -8.325 -12.885 1.00 98.19 83 PHE A CA 1
ATOM 679 C C . PHE A 1 83 ? 4.147 -7.248 -13.906 1.00 98.19 83 PHE A C 1
ATOM 681 O O . PHE A 1 83 ? 4.959 -6.367 -14.177 1.00 98.19 83 PHE A O 1
ATOM 688 N N . ASN A 1 84 ? 2.886 -7.204 -14.344 1.00 98.19 84 ASN A N 1
ATOM 689 C CA . ASN A 1 84 ? 2.362 -6.103 -15.161 1.00 98.19 84 ASN A CA 1
ATOM 690 C C . ASN A 1 84 ? 2.389 -4.751 -14.421 1.00 98.19 84 ASN A C 1
ATOM 692 O O . ASN A 1 84 ? 2.599 -3.692 -15.017 1.00 98.19 84 ASN A O 1
ATOM 696 N N . LEU A 1 85 ? 2.123 -4.735 -13.111 1.00 98.25 85 LEU A N 1
ATOM 697 C CA . LEU A 1 85 ? 2.280 -3.524 -12.295 1.00 98.25 85 LEU A CA 1
ATOM 698 C C . LEU A 1 85 ? 3.757 -3.184 -12.067 1.00 98.25 85 LEU A C 1
ATOM 700 O O . LEU A 1 85 ? 4.127 -2.013 -12.141 1.00 98.25 85 LEU A O 1
ATOM 704 N N . ALA A 1 86 ? 4.593 -4.191 -11.809 1.00 98.06 86 ALA A N 1
ATOM 705 C CA . ALA A 1 86 ? 6.025 -4.018 -11.588 1.00 98.06 86 ALA A CA 1
ATOM 706 C C . ALA A 1 86 ? 6.721 -3.420 -12.819 1.00 98.06 86 ALA A C 1
ATOM 708 O O . ALA A 1 86 ? 7.528 -2.504 -12.681 1.00 98.06 86 ALA A O 1
ATOM 709 N N . GLU A 1 87 ? 6.370 -3.878 -14.019 1.00 97.81 87 GLU A N 1
ATOM 710 C CA . GLU A 1 87 ? 6.883 -3.343 -15.280 1.00 97.81 87 GLU A CA 1
ATOM 711 C C . GLU A 1 87 ? 6.505 -1.868 -15.464 1.00 97.81 87 GLU A C 1
ATOM 713 O O . GLU A 1 87 ? 7.382 -1.027 -15.672 1.00 97.81 87 GLU A O 1
ATOM 718 N N . ARG A 1 88 ? 5.225 -1.521 -15.267 1.00 96.69 88 ARG A N 1
ATOM 719 C CA . ARG A 1 88 ? 4.756 -0.122 -15.289 1.00 96.69 88 ARG A CA 1
ATOM 720 C C . ARG A 1 88 ? 5.481 0.750 -14.265 1.00 96.69 88 ARG A C 1
ATOM 722 O O . ARG A 1 88 ? 5.795 1.908 -14.536 1.00 96.69 88 ARG A O 1
ATOM 729 N N . ALA A 1 89 ? 5.767 0.206 -13.086 1.00 96.94 89 ALA A N 1
ATOM 730 C CA . ALA A 1 89 ? 6.540 0.902 -12.072 1.00 96.94 89 ALA A CA 1
ATOM 731 C C . ALA A 1 89 ? 7.993 1.124 -12.532 1.00 96.94 89 ALA A C 1
ATOM 733 O O . ALA A 1 89 ? 8.493 2.246 -12.454 1.00 96.94 89 ALA A O 1
ATOM 734 N N . LEU A 1 90 ? 8.654 0.091 -13.065 1.00 97.50 90 LEU A N 1
ATOM 735 C CA . LEU A 1 90 ? 10.022 0.168 -13.583 1.00 97.50 90 LEU A CA 1
ATOM 736 C C . LEU A 1 90 ? 10.152 1.117 -14.775 1.00 97.50 90 LEU A C 1
ATOM 738 O O . LEU A 1 90 ? 11.196 1.749 -14.907 1.00 97.50 90 LEU A O 1
ATOM 742 N N . ALA A 1 91 ? 9.129 1.254 -15.617 1.00 96.06 91 ALA A N 1
ATOM 743 C CA . ALA A 1 91 ? 9.135 2.208 -16.728 1.00 96.06 91 ALA A CA 1
ATOM 744 C C . ALA A 1 91 ? 9.329 3.664 -16.257 1.00 96.06 91 ALA A C 1
ATOM 746 O O . ALA A 1 91 ? 9.888 4.481 -16.981 1.00 96.06 91 ALA A O 1
ATOM 747 N N . ARG A 1 92 ? 8.941 3.979 -15.012 1.00 93.62 92 ARG A N 1
ATOM 748 C CA . ARG A 1 92 ? 9.126 5.301 -14.383 1.00 93.62 92 ARG A CA 1
ATOM 749 C C . ARG A 1 92 ? 10.485 5.476 -13.695 1.00 93.62 92 ARG A C 1
ATOM 751 O O . ARG A 1 92 ? 10.789 6.565 -13.218 1.00 93.62 92 ARG A O 1
ATOM 758 N N . ALA A 1 93 ? 11.295 4.419 -13.610 1.00 95.00 93 ALA A N 1
ATOM 759 C CA . ALA A 1 93 ? 12.580 4.417 -12.917 1.00 95.00 93 ALA A CA 1
ATOM 760 C C . ALA A 1 93 ? 13.734 4.182 -13.912 1.00 95.00 93 ALA A C 1
ATOM 762 O O . ALA A 1 93 ? 13.906 3.047 -14.381 1.00 95.00 93 ALA A O 1
ATOM 763 N N . PRO A 1 94 ? 14.564 5.207 -14.206 1.00 94.12 94 PRO A N 1
ATOM 764 C CA . PRO A 1 94 ? 15.634 5.091 -15.192 1.00 94.12 94 PRO A CA 1
ATOM 765 C C . PRO A 1 94 ? 16.615 3.954 -14.889 1.00 94.12 94 PRO A C 1
ATOM 767 O O . PRO A 1 94 ? 16.860 3.599 -13.725 1.00 94.12 94 PRO A O 1
ATOM 770 N N . LEU A 1 95 ? 17.187 3.384 -15.953 1.00 94.81 95 LEU A N 1
ATOM 771 C CA . LEU A 1 95 ? 18.186 2.319 -15.867 1.00 94.81 95 LEU A CA 1
ATOM 772 C C . LEU A 1 95 ? 19.388 2.755 -15.014 1.00 94.81 95 LEU A C 1
ATOM 774 O O . LEU A 1 95 ? 19.752 3.926 -14.967 1.00 94.81 95 LEU A O 1
ATOM 778 N N . GLY A 1 96 ? 19.975 1.810 -14.276 1.00 93.81 96 GLY A N 1
ATOM 779 C CA . GLY A 1 96 ? 21.150 2.049 -13.425 1.00 93.81 96 GLY A CA 1
ATOM 780 C C . GLY A 1 96 ? 20.889 2.783 -12.101 1.00 93.81 96 GLY A C 1
ATOM 781 O O . GLY A 1 96 ? 21.719 2.701 -11.194 1.00 93.81 96 GLY A O 1
ATOM 782 N N . THR A 1 97 ? 19.735 3.437 -11.930 1.00 96.81 97 THR A N 1
ATOM 783 C CA . THR A 1 97 ? 19.448 4.233 -10.725 1.00 96.81 97 THR A CA 1
ATOM 784 C C . THR A 1 97 ? 19.302 3.383 -9.460 1.00 96.81 97 THR A C 1
ATOM 786 O O . THR A 1 97 ? 18.813 2.249 -9.479 1.00 96.81 97 THR A O 1
ATOM 789 N N . ARG A 1 98 ? 19.662 3.966 -8.306 1.00 96.81 98 ARG A N 1
ATOM 790 C CA . ARG A 1 98 ? 19.434 3.355 -6.982 1.00 96.81 98 ARG A CA 1
ATOM 791 C C . ARG A 1 98 ? 17.955 3.041 -6.741 1.00 96.81 98 ARG A C 1
ATOM 793 O O . ARG A 1 98 ? 17.646 2.011 -6.146 1.00 96.81 98 ARG A O 1
ATOM 800 N N . LEU A 1 99 ? 17.054 3.902 -7.225 1.00 95.38 99 LEU A N 1
ATOM 801 C CA . LEU A 1 99 ? 15.611 3.674 -7.162 1.00 95.38 99 LEU A CA 1
ATOM 802 C C . LEU A 1 99 ? 15.236 2.381 -7.890 1.00 95.38 99 LEU A C 1
ATOM 804 O O . LEU A 1 99 ? 14.646 1.494 -7.277 1.00 95.38 99 LEU A O 1
ATOM 808 N N . ARG A 1 100 ? 15.652 2.230 -9.155 1.00 97.56 100 ARG A N 1
ATOM 809 C CA . ARG A 1 100 ? 15.368 1.024 -9.939 1.00 97.56 100 ARG A CA 1
ATOM 810 C C . ARG A 1 100 ? 15.930 -0.236 -9.276 1.00 97.56 100 ARG A C 1
ATOM 812 O O . ARG A 1 100 ? 15.219 -1.232 -9.178 1.00 97.56 100 ARG A O 1
ATOM 819 N N . LYS A 1 101 ? 17.166 -0.185 -8.760 1.00 97.62 101 LYS A N 1
ATOM 820 C CA . LYS A 1 101 ? 17.775 -1.301 -8.006 1.00 97.62 101 LYS A CA 1
ATOM 821 C C . LYS A 1 101 ? 16.939 -1.682 -6.775 1.00 97.62 101 LYS A C 1
ATOM 823 O O . LYS A 1 101 ? 16.686 -2.860 -6.546 1.00 97.62 101 LYS A O 1
ATOM 828 N N . SER A 1 102 ? 16.461 -0.693 -6.016 1.00 97.19 102 SER A N 1
ATOM 829 C CA . SER A 1 102 ? 15.599 -0.909 -4.843 1.00 97.19 102 SER A CA 1
ATOM 830 C C . SER A 1 102 ? 14.231 -1.500 -5.207 1.00 97.19 102 SER A C 1
ATOM 832 O O . SER A 1 102 ? 13.728 -2.379 -4.506 1.00 97.19 102 SER A O 1
ATOM 834 N N . MET A 1 103 ? 13.627 -1.048 -6.310 1.00 98.00 103 MET A N 1
ATOM 835 C CA . MET A 1 103 ? 12.372 -1.605 -6.826 1.00 98.00 103 MET A CA 1
ATOM 836 C C . MET A 1 103 ? 12.543 -3.070 -7.226 1.00 98.00 103 MET A C 1
ATOM 838 O O . MET A 1 103 ? 11.831 -3.919 -6.703 1.00 98.00 103 MET A O 1
ATOM 842 N N . LEU A 1 104 ? 13.543 -3.381 -8.060 1.00 98.06 104 LEU A N 1
ATOM 843 C CA . LEU A 1 104 ? 13.846 -4.754 -8.481 1.00 98.06 104 LEU A CA 1
ATOM 844 C C . LEU A 1 104 ? 14.052 -5.685 -7.286 1.00 98.06 104 LEU A C 1
ATOM 846 O O . LEU A 1 104 ? 13.486 -6.774 -7.249 1.00 98.06 104 LEU A O 1
ATOM 850 N N . ARG A 1 105 ? 14.801 -5.228 -6.277 1.00 97.25 105 ARG A N 1
ATOM 851 C CA . ARG A 1 105 ? 15.001 -5.974 -5.036 1.00 97.25 105 ARG A CA 1
ATOM 852 C C . ARG A 1 105 ? 13.672 -6.295 -4.346 1.00 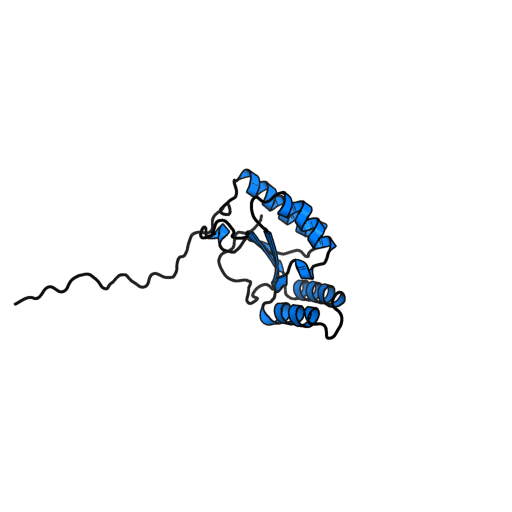97.25 105 ARG A C 1
ATOM 854 O O . ARG A 1 105 ? 13.408 -7.449 -4.035 1.00 97.25 105 ARG A O 1
ATOM 861 N N . ARG A 1 106 ? 12.805 -5.299 -4.131 1.00 97.00 106 ARG A N 1
ATOM 862 C CA . ARG A 1 106 ? 11.499 -5.511 -3.478 1.00 97.00 106 ARG A CA 1
ATOM 863 C C . ARG A 1 106 ? 10.571 -6.406 -4.297 1.00 97.00 106 ARG A C 1
ATOM 865 O O . ARG A 1 106 ? 9.876 -7.242 -3.724 1.00 97.00 106 ARG A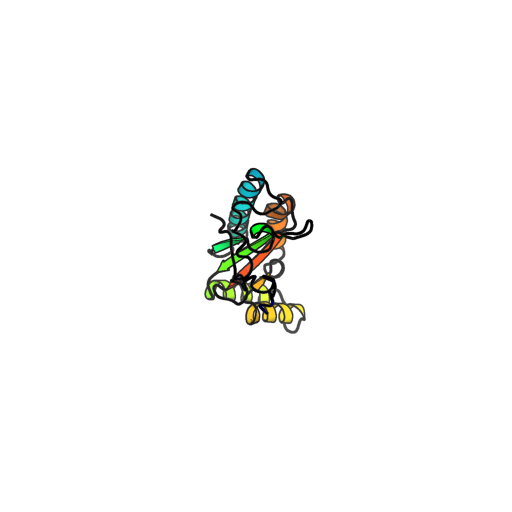 O 1
ATOM 872 N N . PHE A 1 107 ? 10.587 -6.274 -5.618 1.00 97.62 107 PHE A N 1
ATOM 873 C CA . PHE A 1 107 ? 9.738 -7.073 -6.499 1.00 97.62 107 PHE A CA 1
ATOM 874 C C . PHE A 1 107 ? 10.172 -8.541 -6.475 1.00 97.62 107 PHE A C 1
ATOM 876 O O . PHE A 1 107 ? 9.333 -9.414 -6.269 1.00 97.62 107 PHE A O 1
ATOM 883 N N . ASN A 1 108 ? 11.476 -8.800 -6.592 1.00 96.12 108 ASN A N 1
ATOM 884 C CA . ASN A 1 108 ? 12.018 -10.151 -6.726 1.00 96.12 108 ASN A CA 1
ATOM 885 C C . ASN A 1 108 ? 12.199 -10.874 -5.383 1.00 96.12 108 ASN A C 1
ATOM 887 O O . ASN A 1 108 ? 11.914 -12.063 -5.295 1.00 96.12 108 ASN A O 1
ATOM 891 N N . GLU A 1 109 ? 12.659 -10.184 -4.335 1.00 95.56 109 GLU A N 1
ATOM 892 C CA . GLU A 1 109 ? 12.951 -10.822 -3.040 1.00 95.56 109 GLU A CA 1
ATOM 893 C C . GLU A 1 109 ? 11.726 -10.885 -2.124 1.00 95.56 109 GLU A C 1
ATOM 895 O O . GLU A 1 109 ? 11.578 -11.825 -1.341 1.00 95.56 109 GLU A O 1
ATOM 900 N N . ASN A 1 110 ? 10.856 -9.873 -2.192 1.00 95.56 110 ASN A N 1
ATOM 901 C CA . ASN A 1 110 ? 9.735 -9.740 -1.262 1.00 95.56 110 ASN A CA 1
ATOM 902 C C . ASN A 1 110 ? 8.375 -10.006 -1.916 1.00 95.56 110 ASN A C 1
ATOM 904 O O . ASN A 1 110 ? 7.413 -10.277 -1.196 1.00 95.56 110 ASN A O 1
ATOM 908 N N . GLY A 1 111 ? 8.276 -9.919 -3.249 1.00 97.62 111 GLY A N 1
ATOM 909 C CA . GLY A 1 111 ? 6.989 -9.946 -3.942 1.00 97.62 111 GLY A CA 1
ATOM 910 C C . GLY A 1 111 ? 6.119 -8.746 -3.567 1.00 97.62 111 GLY A C 1
ATOM 911 O O . GLY A 1 111 ? 4.926 -8.910 -3.336 1.00 97.62 111 GLY A O 1
ATOM 912 N N . GLN A 1 112 ? 6.713 -7.553 -3.444 1.00 98.25 112 GLN A N 1
ATOM 913 C CA . GLN A 1 112 ? 6.020 -6.347 -2.979 1.00 98.25 112 GLN A CA 1
ATOM 914 C C . GLN A 1 112 ? 6.259 -5.141 -3.883 1.00 98.25 112 GLN A C 1
ATOM 916 O O . GLN A 1 112 ? 7.398 -4.719 -4.059 1.00 98.25 112 GLN A O 1
ATOM 921 N N . ILE A 1 113 ? 5.178 -4.500 -4.321 1.00 98.50 113 ILE A N 1
ATOM 922 C CA . ILE A 1 113 ? 5.185 -3.153 -4.900 1.00 98.50 113 ILE A CA 1
ATOM 923 C C . ILE A 1 113 ? 4.690 -2.194 -3.819 1.00 98.50 113 ILE A C 1
ATOM 925 O O . ILE A 1 113 ? 3.550 -2.306 -3.365 1.00 98.50 113 ILE A O 1
ATOM 929 N N . ALA A 1 114 ? 5.534 -1.269 -3.357 1.00 97.69 114 ALA A N 1
ATOM 930 C CA . ALA A 1 114 ? 5.089 -0.318 -2.341 1.00 97.69 114 ALA A CA 1
ATOM 931 C C . ALA A 1 114 ? 4.246 0.790 -2.967 1.00 97.69 114 ALA A C 1
ATOM 933 O O . ALA A 1 114 ? 4.367 1.093 -4.151 1.00 97.69 114 ALA A O 1
ATOM 934 N N . SER A 1 115 ? 3.465 1.468 -2.128 1.00 96.94 115 SER A N 1
ATOM 935 C CA . SER A 1 115 ? 2.688 2.654 -2.491 1.00 96.94 115 SER A CA 1
ATOM 936 C C . SER A 1 115 ? 3.473 3.641 -3.369 1.00 96.94 115 SER A C 1
ATOM 938 O O . SER A 1 115 ? 2.944 4.151 -4.354 1.00 96.94 115 SER A O 1
ATOM 940 N N . PHE A 1 116 ? 4.745 3.919 -3.044 1.00 96.12 116 PHE A N 1
ATOM 941 C CA . PHE A 1 116 ? 5.582 4.860 -3.808 1.00 96.12 116 PHE A CA 1
ATOM 942 C C . PHE A 1 116 ? 5.768 4.432 -5.269 1.00 96.12 116 PHE A C 1
ATOM 944 O O . PHE A 1 116 ? 5.686 5.254 -6.177 1.00 96.12 116 PHE A O 1
ATOM 951 N N . ASP A 1 117 ? 5.928 3.132 -5.501 1.00 97.38 117 ASP A N 1
ATOM 952 C CA . ASP A 1 117 ? 6.194 2.566 -6.823 1.00 97.38 117 ASP A CA 1
ATOM 953 C C . ASP A 1 117 ? 4.973 2.623 -7.746 1.00 97.38 117 ASP A C 1
ATOM 955 O O . ASP A 1 117 ? 5.113 2.480 -8.960 1.00 97.38 117 ASP A O 1
ATOM 959 N N . LEU A 1 118 ? 3.776 2.844 -7.186 1.00 97.25 118 LEU A N 1
ATOM 960 C CA . LEU A 1 118 ? 2.523 2.981 -7.930 1.00 97.25 118 LEU A CA 1
ATOM 961 C C . LEU A 1 118 ? 2.374 4.362 -8.594 1.00 97.25 118 LEU A C 1
ATOM 963 O O . LEU A 1 118 ? 1.559 4.501 -9.508 1.00 97.25 118 LEU A O 1
ATOM 967 N N . GLY A 1 119 ? 3.227 5.332 -8.247 1.00 96.44 119 GLY A N 1
ATOM 968 C CA . GLY A 1 119 ? 3.320 6.644 -8.896 1.00 96.44 119 GLY A CA 1
ATOM 969 C C . GLY A 1 119 ? 2.595 7.775 -8.162 1.00 96.44 119 GLY A C 1
ATOM 970 O O . GLY A 1 119 ? 1.865 7.557 -7.195 1.00 96.44 119 GLY A O 1
ATOM 971 N N . SER A 1 120 ? 2.813 9.008 -8.628 1.00 96.12 120 SER A N 1
ATOM 972 C CA . SER A 1 120 ? 2.304 10.243 -8.009 1.00 96.12 120 SER A CA 1
ATOM 973 C C . SER A 1 120 ? 0.781 10.301 -7.923 1.00 96.12 120 SER A C 1
ATOM 975 O O . SER A 1 120 ? 0.249 10.722 -6.896 1.00 96.12 120 SER A O 1
ATOM 977 N N . ASP A 1 121 ? 0.084 9.843 -8.961 1.00 96.94 121 ASP A N 1
ATOM 978 C CA . ASP A 1 121 ? -1.379 9.912 -9.026 1.00 96.94 121 ASP A CA 1
ATOM 979 C C . ASP A 1 121 ? -2.015 8.964 -8.012 1.00 96.94 121 ASP A C 1
ATOM 981 O O . ASP A 1 121 ? -2.921 9.351 -7.275 1.00 96.94 121 ASP A O 1
ATOM 985 N N . PHE A 1 122 ? -1.452 7.757 -7.873 1.00 97.94 122 PHE A N 1
ATOM 986 C CA . PHE A 1 122 ? -1.834 6.838 -6.805 1.00 97.94 122 PHE A CA 1
ATOM 987 C C . PHE A 1 122 ? -1.605 7.468 -5.429 1.00 97.94 122 PHE A C 1
ATOM 989 O O . PHE A 1 122 ? -2.478 7.404 -4.566 1.00 97.94 122 PHE A O 1
ATOM 996 N N . GLN A 1 123 ? -0.450 8.107 -5.217 1.00 97.88 123 GLN A N 1
ATOM 997 C CA . GLN A 1 123 ? -0.142 8.765 -3.947 1.00 97.88 123 GLN A CA 1
ATOM 998 C C . GLN A 1 123 ? -1.124 9.890 -3.618 1.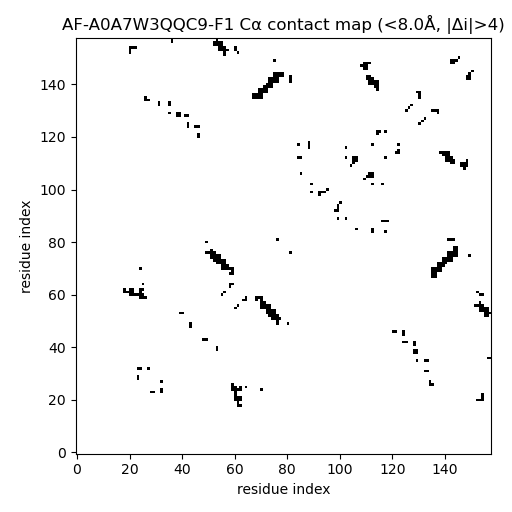00 97.88 123 GLN A C 1
ATOM 1000 O O . GLN A 1 123 ? -1.516 10.040 -2.462 1.00 97.88 123 GLN A O 1
ATOM 1005 N N . LYS A 1 124 ? -1.530 10.673 -4.620 1.00 97.94 124 LYS A N 1
ATOM 1006 C CA . LYS A 1 124 ? -2.527 11.732 -4.461 1.00 97.94 124 LYS A CA 1
ATOM 1007 C C . LYS A 1 124 ? -3.888 11.151 -4.073 1.00 97.94 124 LYS A C 1
ATOM 1009 O O . LYS A 1 124 ? -4.409 11.519 -3.024 1.00 97.94 124 LYS A O 1
ATOM 1014 N N . LEU A 1 125 ? -4.390 10.176 -4.833 1.00 98.12 125 LEU A N 1
ATOM 1015 C CA . LEU A 1 125 ? -5.660 9.503 -4.537 1.00 98.12 125 LEU A CA 1
ATOM 1016 C C . LEU A 1 125 ? -5.656 8.833 -3.159 1.00 98.12 125 LEU A C 1
ATOM 1018 O O . LEU A 1 125 ? -6.628 8.921 -2.413 1.00 98.12 125 LEU A O 1
ATOM 1022 N N . ARG A 1 126 ? -4.552 8.174 -2.789 1.00 98.25 126 ARG A N 1
ATOM 1023 C CA . ARG A 1 126 ? -4.401 7.535 -1.478 1.00 98.25 126 ARG A CA 1
ATOM 1024 C C . ARG A 1 126 ? -4.472 8.563 -0.349 1.00 98.25 126 ARG A C 1
ATOM 1026 O O . ARG A 1 126 ? -5.143 8.301 0.648 1.00 98.25 126 ARG A O 1
ATOM 1033 N N . ARG A 1 127 ? -3.822 9.722 -0.501 1.00 97.75 127 ARG A N 1
ATOM 1034 C CA . ARG A 1 127 ? -3.900 10.800 0.492 1.00 97.75 127 ARG A CA 1
ATOM 1035 C C . ARG A 1 127 ? -5.333 11.289 0.673 1.00 97.75 127 ARG A C 1
ATOM 1037 O O . ARG A 1 127 ? -5.820 11.324 1.797 1.00 97.75 127 ARG A O 1
ATOM 1044 N N . GLU A 1 128 ? -6.004 11.592 -0.434 1.00 97.50 128 GLU A N 1
ATOM 1045 C CA . GLU A 1 128 ? -7.373 12.121 -0.448 1.00 97.50 128 GLU A CA 1
ATOM 1046 C C . GLU A 1 128 ? -8.386 11.128 0.146 1.00 97.50 128 GLU A C 1
ATOM 1048 O O . GLU A 1 128 ? -9.205 11.484 0.996 1.00 97.50 12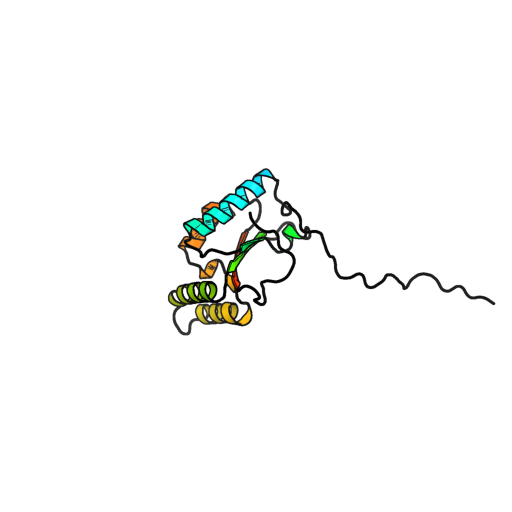8 GLU A O 1
ATOM 1053 N N . LEU A 1 129 ? -8.321 9.859 -0.265 1.00 97.81 129 LEU A N 1
ATOM 1054 C CA . LEU A 1 129 ? -9.307 8.851 0.125 1.00 97.81 129 LEU A CA 1
ATOM 1055 C C . LEU A 1 129 ? -9.007 8.209 1.481 1.00 97.81 129 LEU A C 1
ATOM 1057 O O . LEU A 1 129 ? -9.943 7.904 2.225 1.00 97.81 129 LEU A O 1
ATOM 1061 N N . LEU A 1 130 ? -7.735 7.970 1.805 1.00 97.50 130 LEU A N 1
ATOM 1062 C CA . LEU A 1 130 ? -7.338 7.197 2.984 1.00 97.50 130 LEU A CA 1
ATOM 1063 C C . LEU A 1 130 ? -6.690 8.066 4.052 1.00 97.50 130 LEU A C 1
ATOM 1065 O O . LEU A 1 130 ? -7.221 8.124 5.157 1.00 97.50 130 LEU A O 1
ATOM 1069 N N . ASP A 1 131 ? -5.583 8.740 3.741 1.00 95.88 131 ASP A N 1
ATOM 1070 C CA . ASP A 1 131 ? -4.770 9.401 4.771 1.00 95.88 131 ASP A CA 1
ATOM 1071 C C . ASP A 1 131 ? -5.563 10.509 5.485 1.00 95.88 131 ASP A C 1
ATOM 1073 O O . ASP A 1 131 ? -5.585 10.548 6.711 1.00 95.88 131 ASP A O 1
ATOM 1077 N N . SER A 1 132 ? -6.307 11.339 4.744 1.00 92.50 132 SER A N 1
ATOM 1078 C CA . SER A 1 132 ? -7.170 12.391 5.309 1.00 92.50 132 SER A CA 1
ATOM 1079 C C . SER A 1 132 ? -8.376 11.864 6.099 1.00 92.50 132 SER A C 1
ATOM 1081 O O . SER A 1 132 ? -9.046 12.630 6.785 1.00 92.50 132 SER A O 1
ATOM 1083 N N . ASN A 1 133 ? -8.692 10.571 5.985 1.00 88.88 133 ASN A N 1
ATOM 1084 C CA . ASN A 1 133 ? -9.861 9.939 6.602 1.00 88.88 133 ASN A CA 1
ATOM 1085 C C . ASN A 1 133 ? -9.487 8.862 7.631 1.00 88.88 133 ASN A C 1
ATOM 1087 O O . ASN A 1 133 ? -10.371 8.152 8.115 1.00 88.88 133 ASN A O 1
ATOM 1091 N N . SER A 1 134 ? -8.199 8.709 7.932 1.00 95.00 134 SER A N 1
ATOM 1092 C CA . SER A 1 134 ? -7.686 7.695 8.842 1.00 95.00 134 SER A CA 1
ATOM 1093 C C . SER A 1 134 ? -7.192 8.357 10.131 1.00 95.00 134 SER A C 1
ATOM 1095 O O . SER A 1 134 ? -6.418 9.310 10.056 1.00 95.00 134 SER A O 1
ATOM 1097 N N 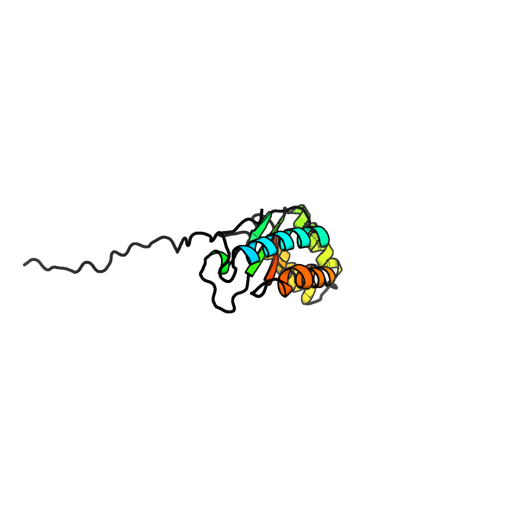. PRO A 1 135 ? -7.556 7.842 11.321 1.00 95.06 135 PRO A N 1
ATOM 1098 C CA . PRO A 1 135 ? -7.016 8.330 12.592 1.00 95.06 135 PRO A CA 1
ATOM 1099 C C . PRO A 1 135 ? -5.522 8.001 12.765 1.00 95.06 135 PRO A C 1
ATOM 1101 O O . PRO A 1 135 ? -4.889 8.416 13.733 1.00 95.06 135 PRO A O 1
ATOM 1104 N N . VAL A 1 136 ? -4.957 7.197 11.860 1.00 95.94 136 VAL A N 1
ATOM 1105 C CA . VAL A 1 136 ? -3.596 6.662 11.937 1.00 95.94 136 VAL A CA 1
ATOM 1106 C C . VAL A 1 136 ? -2.939 6.706 10.561 1.00 95.94 136 VAL A C 1
ATOM 1108 O O . VAL A 1 136 ? -3.614 6.688 9.530 1.00 95.94 136 VAL A O 1
ATOM 1111 N N . LYS A 1 137 ? -1.608 6.713 10.527 1.00 96.19 137 LYS A N 1
ATOM 1112 C CA . LYS A 1 137 ? -0.846 6.648 9.276 1.00 96.19 137 LYS A CA 1
ATOM 1113 C C . LYS A 1 137 ? -1.173 5.372 8.507 1.00 96.19 137 LYS A C 1
ATOM 1115 O O . LYS A 1 137 ? -1.278 4.300 9.094 1.00 96.19 137 LYS A O 1
ATOM 1120 N N . VAL A 1 138 ? -1.303 5.494 7.192 1.00 97.44 138 VAL A N 1
ATOM 1121 C CA . VAL A 1 138 ? -1.617 4.377 6.299 1.00 97.44 138 VAL A CA 1
ATOM 1122 C C . VAL A 1 138 ? -0.345 3.913 5.594 1.00 97.44 138 VAL A C 1
ATOM 1124 O O . VAL A 1 138 ? 0.464 4.726 5.143 1.00 97.44 138 VAL A O 1
ATOM 1127 N N . GLN A 1 139 ? -0.182 2.606 5.440 1.00 97.25 139 GLN A N 1
ATOM 1128 C CA . GLN A 1 139 ? 0.741 2.017 4.478 1.00 97.25 139 GLN A CA 1
ATOM 1129 C C . GLN A 1 139 ? -0.047 1.166 3.490 1.00 97.25 139 GLN A C 1
ATOM 1131 O O . GLN A 1 139 ? -0.979 0.461 3.861 1.00 97.25 139 GLN A O 1
ATOM 1136 N N . PHE A 1 140 ? 0.312 1.252 2.211 1.00 98.19 140 PHE A N 1
ATOM 1137 C CA . PHE A 1 140 ? -0.316 0.464 1.154 1.00 98.19 140 PHE A CA 1
ATOM 1138 C C . PHE A 1 140 ? 0.759 -0.257 0.349 1.00 98.19 140 PHE A C 1
ATOM 1140 O O . PHE A 1 140 ? 1.784 0.333 -0.007 1.00 98.19 140 PHE A O 1
ATOM 1147 N N . SER A 1 141 ? 0.513 -1.516 0.016 1.00 97.88 141 SER A N 1
ATOM 1148 C CA . SER A 1 141 ? 1.335 -2.251 -0.938 1.00 97.88 141 SER A CA 1
ATOM 1149 C C . SER A 1 141 ? 0.502 -3.208 -1.784 1.00 97.88 141 SER A C 1
ATOM 1151 O O . SER A 1 141 ? -0.589 -3.619 -1.397 1.00 97.88 141 SER A O 1
ATOM 1153 N N . VAL A 1 142 ? 1.017 -3.553 -2.960 1.00 98.56 142 VAL A N 1
ATOM 1154 C CA . VAL A 1 142 ? 0.525 -4.685 -3.747 1.00 98.56 142 VAL A CA 1
ATOM 1155 C C . VAL A 1 142 ? 1.463 -5.854 -3.487 1.00 98.56 142 VAL A C 1
ATOM 1157 O O . VAL A 1 142 ? 2.681 -5.698 -3.598 1.00 98.56 142 VAL A O 1
ATOM 1160 N N . LEU A 1 143 ? 0.904 -7.004 -3.123 1.00 98.31 143 LEU A N 1
ATOM 1161 C CA . LEU A 1 143 ? 1.653 -8.213 -2.800 1.00 98.31 143 LEU A CA 1
ATOM 1162 C C . LEU A 1 143 ? 1.384 -9.305 -3.832 1.00 98.31 143 LEU A C 1
ATOM 1164 O O . LEU A 1 143 ? 0.245 -9.514 -4.255 1.00 98.31 143 LEU A O 1
ATOM 1168 N N . LEU A 1 144 ? 2.439 -10.023 -4.200 1.00 98.31 144 LEU A N 1
ATOM 1169 C CA . LEU A 1 144 ? 2.340 -11.263 -4.954 1.00 98.31 144 LEU A CA 1
ATOM 1170 C C . LEU A 1 144 ? 1.720 -12.342 -4.060 1.00 98.31 144 LEU A C 1
ATOM 1172 O O . LEU A 1 144 ? 2.257 -12.627 -2.987 1.00 98.31 144 LEU A O 1
ATOM 1176 N N . LYS A 1 145 ? 0.626 -12.966 -4.512 1.00 96.81 145 LYS A N 1
ATOM 1177 C CA . LYS A 1 145 ? 0.010 -14.102 -3.811 1.00 96.81 145 LYS A CA 1
ATOM 1178 C C . LYS A 1 145 ? 1.018 -15.233 -3.591 1.00 96.81 145 LYS A C 1
ATOM 1180 O O . LYS A 1 145 ? 1.707 -15.640 -4.526 1.00 96.81 145 LYS A O 1
ATOM 1185 N N . GLY A 1 146 ? 1.103 -15.724 -2.355 1.00 92.62 146 GLY A N 1
ATOM 1186 C CA . GLY A 1 146 ? 2.088 -16.726 -1.930 1.00 92.62 146 GLY A CA 1
ATOM 1187 C C . GLY A 1 146 ? 3.536 -16.218 -1.882 1.00 92.62 146 GLY A C 1
ATOM 1188 O O . GLY A 1 146 ? 4.459 -17.005 -1.686 1.00 92.62 146 GLY A O 1
ATOM 1189 N N . GLY A 1 147 ? 3.757 -14.916 -2.082 1.00 91.62 147 GLY A N 1
ATOM 1190 C CA . GLY A 1 147 ? 5.064 -14.286 -1.951 1.00 91.62 147 GLY A CA 1
ATOM 1191 C C . GLY A 1 147 ? 5.514 -14.178 -0.494 1.00 91.62 147 GLY A C 1
ATOM 1192 O O . GLY A 1 147 ? 4.737 -14.357 0.442 1.00 91.62 147 GLY A O 1
ATOM 1193 N N . LYS A 1 148 ? 6.784 -13.812 -0.291 1.00 93.12 148 LYS A N 1
ATOM 1194 C CA . LYS A 1 148 ? 7.413 -13.748 1.037 1.00 93.12 148 LYS A CA 1
ATOM 1195 C C . LYS A 1 148 ? 6.633 -12.908 2.045 1.00 93.12 148 LYS A C 1
ATOM 1197 O 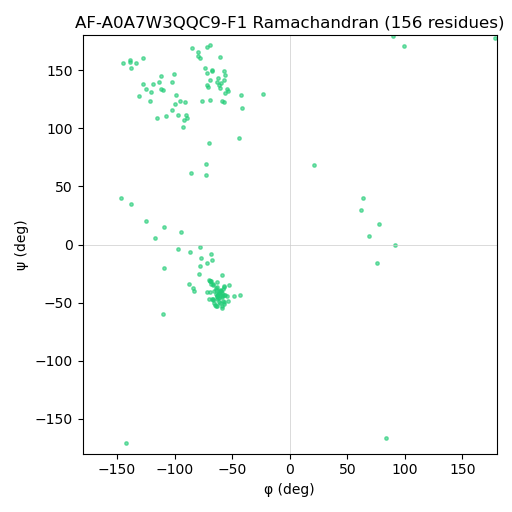O . LYS A 1 148 ? 6.660 -13.244 3.220 1.00 93.12 148 LYS A O 1
ATOM 1202 N N . LEU A 1 149 ? 5.974 -11.828 1.619 1.00 91.12 149 LEU A N 1
ATOM 1203 C CA . LEU A 1 149 ? 5.193 -10.948 2.499 1.00 91.12 149 LEU A CA 1
ATOM 1204 C C . LEU A 1 149 ? 3.685 -11.252 2.527 1.00 91.12 149 LEU A C 1
ATOM 1206 O O . LEU A 1 149 ? 2.974 -10.648 3.326 1.00 91.12 149 LEU A O 1
ATOM 1210 N N . ASP A 1 150 ? 3.197 -12.195 1.717 1.00 90.50 150 ASP A N 1
ATOM 1211 C CA . ASP A 1 150 ? 1.816 -12.691 1.781 1.00 90.50 150 ASP A CA 1
ATOM 1212 C C . ASP A 1 150 ? 1.704 -13.812 2.824 1.00 90.50 150 ASP A C 1
ATOM 1214 O O . ASP A 1 150 ? 1.443 -14.974 2.519 1.00 90.50 150 ASP A O 1
ATOM 1218 N N . ASN A 1 151 ? 1.995 -13.471 4.079 1.00 83.62 151 ASN A N 1
ATOM 1219 C CA . ASN A 1 151 ? 1.951 -14.406 5.194 1.00 83.62 151 ASN A CA 1
ATOM 1220 C C . ASN A 1 151 ? 1.330 -13.769 6.444 1.00 83.62 151 ASN A C 1
ATOM 1222 O O . ASN A 1 151 ? 1.325 -12.550 6.623 1.00 83.62 151 ASN A O 1
ATOM 1226 N N . GLY A 1 152 ? 0.847 -14.631 7.338 1.00 78.06 152 GLY A N 1
ATOM 1227 C CA . GLY A 1 152 ? 0.329 -14.242 8.642 1.00 78.06 152 GLY A CA 1
ATOM 1228 C C . GLY A 1 152 ? -1.170 -13.924 8.661 1.00 78.06 152 GLY A C 1
ATOM 1229 O O . GLY A 1 152 ? -1.869 -14.042 7.653 1.00 78.06 152 GLY A O 1
ATOM 1230 N N . PRO A 1 153 ? -1.697 -13.567 9.844 1.00 84.50 153 PRO A N 1
ATOM 1231 C CA . PRO A 1 153 ? -3.096 -13.209 9.988 1.00 84.50 153 PRO A CA 1
ATOM 1232 C C . PRO A 1 153 ? -3.415 -11.956 9.175 1.00 84.50 153 PRO A C 1
ATOM 1234 O O . PRO A 1 153 ? -2.649 -10.991 9.166 1.00 84.50 153 PRO A O 1
ATOM 1237 N N . SER A 1 154 ? -4.579 -11.971 8.538 1.00 92.44 154 SER A N 1
ATOM 1238 C CA . SER A 1 154 ? -5.095 -10.850 7.763 1.00 92.44 154 SER A CA 1
ATOM 1239 C C . SER A 1 154 ? -6.583 -10.664 8.036 1.00 92.44 154 SER A C 1
ATOM 1241 O O . SER A 1 154 ? -7.279 -11.625 8.370 1.00 92.44 154 SER A O 1
ATOM 1243 N N . LEU A 1 155 ? -7.063 -9.432 7.895 1.00 94.44 155 LEU A N 1
ATOM 1244 C CA . LEU A 1 155 ? -8.482 -9.103 7.913 1.00 94.44 155 LEU A CA 1
ATOM 1245 C C . LEU A 1 155 ? -8.914 -8.746 6.483 1.00 94.44 155 LEU A C 1
ATOM 1247 O O . LEU A 1 155 ? -8.493 -7.702 5.980 1.00 94.44 155 LEU A O 1
ATOM 1251 N N . PRO A 1 156 ? -9.731 -9.578 5.815 1.00 94.62 156 PRO A N 1
ATOM 1252 C CA . PRO A 1 156 ? -10.272 -9.251 4.502 1.00 94.62 156 PRO A CA 1
ATOM 1253 C C . PRO A 1 156 ? -11.146 -7.997 4.530 1.00 94.62 156 PRO A C 1
ATOM 1255 O O . PRO A 1 156 ? -11.984 -7.828 5.416 1.00 94.62 156 PRO A O 1
ATOM 1258 N N . ILE A 1 157 ? -10.975 -7.139 3.527 1.00 91.75 157 ILE A N 1
ATOM 1259 C CA . ILE A 1 157 ? -11.867 -6.013 3.263 1.00 91.75 157 ILE A CA 1
ATOM 1260 C C . ILE A 1 157 ? -12.931 -6.484 2.268 1.00 91.75 157 ILE A C 1
ATOM 1262 O O . ILE A 1 157 ? -12.668 -6.565 1.070 1.00 91.75 157 ILE A O 1
ATOM 1266 N N . GLN A 1 158 ? -14.122 -6.795 2.786 1.00 75.81 158 GLN A N 1
ATOM 1267 C CA . GLN A 1 158 ? -15.331 -7.072 1.997 1.00 75.81 158 GLN A CA 1
ATOM 1268 C C . GLN A 1 158 ? -15.953 -5.772 1.488 1.00 75.81 158 GLN A C 1
ATOM 1270 O O . GLN A 1 158 ? -16.087 -4.827 2.305 1.00 75.81 158 GLN A O 1
#

InterPro domains:
  IPR002934 Polymerase, nucleotidyl transferase domain [PF01909] (44-81)
  IPR043519 Nucleotidyltransferase superfamily [G3DSA:3.30.460.10] (29-146)
  IPR043519 Nucleotidyltransferase superfamily [SSF81301] (33-88)

Sequence (158 aa):
MGLFRPIANWLKKMPADRHPVRRVPQGFTDREFRKFARNIRQLQRQAGLPKGDLILHGSRIKGTARTNSDIDIALRVDRRDFFNLAERALARAPLGTRLRKSMLRRFNENGQIASFDLGSDFQKLRRELLDSNSPVKVQFSVLLKGGKLDNGPSLPIQ

Secondary structure (DSSP, 8-state):
------S-S------S--PPPPSS-TT--HHHHHHHHHHHHHHHHHTTPPS-EEEEESHHHHT---TTPPEEEEEEE-HHHHHHHHHHHHHTS-TT-HHHHHHHHIIIII-EEEGGGG-HHHHHHHHHHTGGG-SS-EEEEEEETTSTTS-S--EE--